Protein AF-A0A7M2A0K9-F1 (afdb_monomer)

Mean predicted aligned error: 6.95 Å

pLDDT: mean 84.3, std 11.56, range [52.03, 97.81]

Nearest PDB structures (foldseek):
  2n8i-assembly1_A  TM=9.239E-01  e=6.694E-02  synthetic construct
  3sf4-assembly3_C  TM=7.908E-01  e=9.484E-01  Homo sapiens
  4wne-assembly1_A  TM=8.781E-01  e=2.526E+00  Homo sapiens
  6hc2-assembly4_S  TM=7.992E-01  e=1.688E+00  Homo sapiens
  6hc2-assembly1_C  TM=6.923E-01  e=1.265E+00  Homo sapiens

Foldseek 3Di:
DDVVVVVVVVVLVVVLVVCVVVVVLLVNLVSLQVVLQVCLQVLNLVSSLVSLVVSLVSCVVVVVVLSNVLSVVVNVVSVVDSHDHVVNSVVSPD

Solvent-accessible surface area (backbone atoms only — not comparable to full-atom values): 4964 Å² total; per-residue (Å²): 131,66,68,66,62,59,51,50,55,50,53,52,53,51,52,52,52,54,33,64,73,67,72,36,62,69,59,44,20,53,48,28,35,52,49,11,49,54,28,15,61,68,74,34,43,69,63,8,39,51,26,13,47,52,14,20,56,49,23,54,75,71,68,38,56,73,62,16,50,45,27,44,54,52,37,54,48,49,74,74,36,87,61,50,52,71,70,67,55,54,74,67,68,126

Secondary structure (DSSP, 8-state):
--HHHHHHHHHHHHHHHHHHHTT-HHHHHHHHHHHHHHHHHTT-HHHHHHHHHHHH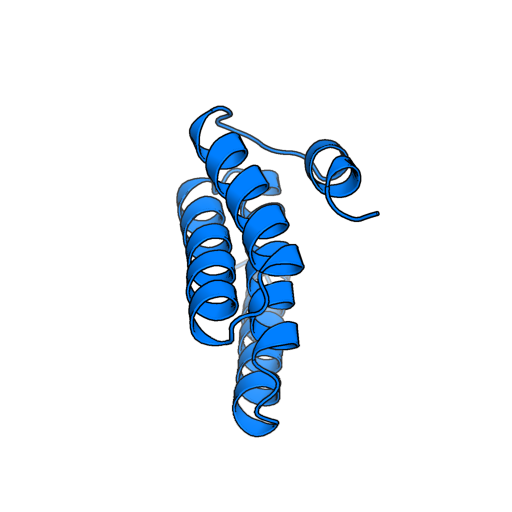HHHHHTT-HHHHHHHHHHHHHHHH-S---HHHHHTT--

Structure (mmCIF, N/CA/C/O backbone):
data_AF-A0A7M2A0K9-F1
#
_entry.id   AF-A0A7M2A0K9-F1
#
loop_
_atom_site.group_PDB
_atom_site.id
_atom_site.type_symbol
_atom_site.label_atom_id
_atom_site.label_alt_id
_atom_site.label_comp_id
_atom_site.label_asym_id
_atom_site.label_entity_id
_atom_site.label_seq_id
_atom_site.pdbx_PDB_ins_code
_atom_site.Cartn_x
_atom_site.Cartn_y
_atom_site.Cartn_z
_atom_site.occupancy
_atom_site.B_iso_or_equiv
_atom_site.auth_seq_id
_atom_site.auth_comp_id
_atom_site.auth_asym_id
_atom_site.auth_atom_id
_atom_site.pdbx_PDB_model_num
ATOM 1 N N . MET A 1 1 ? 24.489 -15.230 -5.924 1.00 52.03 1 MET A N 1
ATOM 2 C CA . MET A 1 1 ? 23.264 -14.749 -5.253 1.00 52.03 1 MET A CA 1
ATOM 3 C C . MET A 1 1 ? 23.589 -13.402 -4.659 1.00 52.03 1 MET A C 1
ATOM 5 O O . MET A 1 1 ? 24.603 -13.293 -3.980 1.00 52.03 1 MET A O 1
ATOM 9 N N . ASP A 1 2 ? 22.810 -12.391 -5.012 1.00 60.88 2 ASP A N 1
ATOM 10 C CA . ASP A 1 2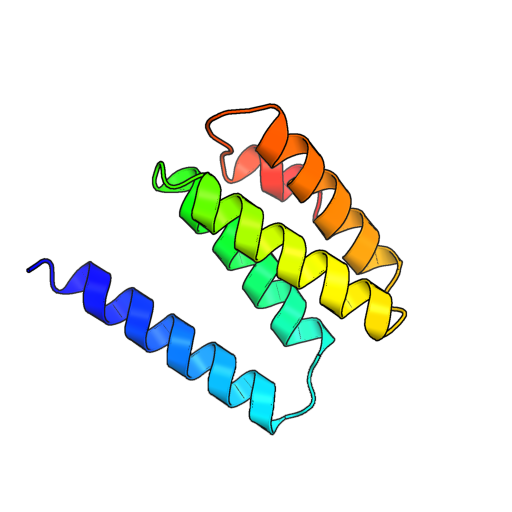 ? 23.100 -10.997 -4.698 1.00 60.88 2 ASP A CA 1
ATOM 11 C C . ASP A 1 2 ? 22.764 -10.715 -3.223 1.00 60.88 2 ASP A C 1
ATOM 13 O O . ASP A 1 2 ? 21.595 -10.722 -2.837 1.00 60.88 2 ASP A O 1
ATOM 17 N N . GLN A 1 3 ? 23.786 -10.548 -2.375 1.00 59.28 3 GLN A N 1
ATOM 18 C CA . GLN A 1 3 ? 23.643 -10.422 -0.912 1.00 59.28 3 GLN A CA 1
ATOM 19 C C . GLN A 1 3 ? 22.732 -9.255 -0.496 1.00 59.28 3 GLN A C 1
ATOM 21 O O . GLN A 1 3 ? 22.114 -9.303 0.566 1.00 59.28 3 GLN A O 1
ATOM 26 N N . GLY A 1 4 ? 22.611 -8.228 -1.343 1.00 64.94 4 GLY A N 1
ATOM 27 C CA . GLY A 1 4 ? 21.695 -7.114 -1.116 1.00 64.94 4 GLY A CA 1
ATOM 28 C C . GLY A 1 4 ? 20.226 -7.540 -1.144 1.00 64.94 4 GLY A C 1
ATOM 29 O O . GLY A 1 4 ? 19.456 -7.123 -0.284 1.00 64.94 4 GLY A O 1
ATOM 30 N N . LEU A 1 5 ? 19.831 -8.407 -2.082 1.00 60.72 5 LEU A N 1
ATOM 31 C CA . LEU A 1 5 ? 18.435 -8.830 -2.241 1.00 60.72 5 LEU A CA 1
ATOM 32 C C . LEU A 1 5 ? 17.954 -9.674 -1.049 1.00 60.72 5 LEU A C 1
ATOM 34 O O . LEU A 1 5 ? 16.835 -9.499 -0.574 1.00 60.72 5 LEU A O 1
ATOM 38 N N . ASP A 1 6 ? 18.828 -10.539 -0.533 1.00 72.38 6 ASP A N 1
ATOM 39 C CA . ASP A 1 6 ? 18.551 -11.374 0.640 1.00 72.38 6 ASP A CA 1
ATOM 40 C C . ASP A 1 6 ? 18.400 -10.531 1.919 1.00 72.38 6 ASP A C 1
ATOM 42 O O . ASP A 1 6 ? 17.496 -10.754 2.727 1.00 72.38 6 ASP A O 1
ATOM 46 N N . PHE A 1 7 ? 19.216 -9.480 2.057 1.00 73.12 7 PHE A N 1
ATOM 47 C CA . PHE A 1 7 ? 19.089 -8.518 3.150 1.00 73.12 7 PHE A CA 1
ATOM 48 C C . PHE A 1 7 ? 17.749 -7.766 3.109 1.00 73.12 7 PHE A C 1
ATOM 50 O O . PHE A 1 7 ? 17.096 -7.627 4.144 1.00 73.12 7 PHE A O 1
ATOM 57 N N . TYR A 1 8 ? 17.303 -7.327 1.925 1.00 72.50 8 TYR A N 1
ATOM 58 C CA . T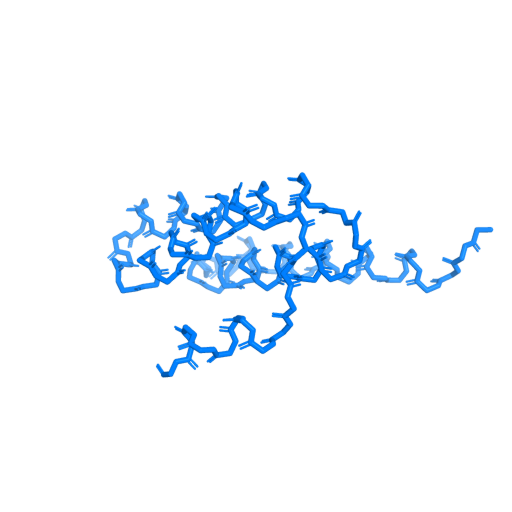YR A 1 8 ? 16.013 -6.644 1.772 1.00 72.50 8 TYR A CA 1
ATOM 59 C C . TYR A 1 8 ? 14.829 -7.546 2.137 1.00 72.50 8 TYR A C 1
ATOM 61 O O . TYR A 1 8 ? 13.975 -7.123 2.914 1.00 72.50 8 TYR A O 1
ATOM 69 N N . HIS A 1 9 ? 14.799 -8.790 1.649 1.00 74.94 9 HIS A N 1
ATOM 70 C CA . HIS A 1 9 ? 13.726 -9.732 1.988 1.00 74.94 9 HIS A CA 1
ATOM 71 C C . HIS A 1 9 ? 13.703 -10.079 3.480 1.00 74.94 9 HIS A C 1
ATOM 73 O O . HIS A 1 9 ? 12.633 -10.226 4.076 1.00 74.94 9 HIS A O 1
ATOM 79 N N . LYS A 1 10 ? 14.877 -10.192 4.112 1.00 79.69 10 LYS A N 1
ATOM 80 C CA . LYS A 1 10 ? 14.969 -10.430 5.553 1.00 79.69 10 LYS A CA 1
ATOM 81 C C . LYS A 1 10 ? 14.419 -9.248 6.354 1.00 79.69 10 LYS A C 1
ATOM 83 O O . LYS A 1 10 ? 13.590 -9.460 7.235 1.00 79.69 10 LYS A O 1
ATOM 88 N N . ALA A 1 11 ? 14.823 -8.023 6.016 1.00 77.88 11 ALA A N 1
ATOM 89 C CA . ALA A 1 11 ? 14.346 -6.813 6.682 1.00 77.88 11 ALA A CA 1
ATOM 90 C C . ALA A 1 11 ? 12.829 -6.613 6.510 1.00 77.88 11 ALA A C 1
ATOM 92 O O . ALA A 1 11 ? 12.140 -6.256 7.464 1.00 77.88 11 ALA A O 1
ATOM 93 N N . GLU A 1 12 ? 12.293 -6.896 5.319 1.00 77.69 12 GLU A N 1
ATOM 94 C CA . GLU A 1 12 ? 10.852 -6.878 5.048 1.00 77.69 12 GLU A CA 1
ATOM 95 C C . GLU A 1 12 ? 10.097 -7.859 5.953 1.00 77.69 12 GLU A C 1
ATOM 97 O O . GLU A 1 12 ? 9.129 -7.487 6.620 1.00 77.69 12 GLU A O 1
ATOM 102 N N . LYS A 1 13 ? 10.566 -9.109 6.016 1.00 78.75 13 LYS A N 1
ATOM 103 C CA . LYS A 1 13 ? 9.939 -10.153 6.828 1.00 78.75 13 LYS A CA 1
ATOM 104 C C . LYS A 1 13 ? 9.970 -9.816 8.319 1.00 78.75 13 LYS A C 1
ATOM 106 O O . LYS A 1 13 ? 8.965 -10.006 9.000 1.00 78.75 13 LYS A O 1
ATOM 111 N N . GLU A 1 14 ? 11.094 -9.312 8.820 1.00 80.50 14 GLU A N 1
ATOM 112 C CA . GLU A 1 14 ? 11.239 -8.900 10.221 1.00 80.50 14 GLU A CA 1
ATOM 113 C C . GLU A 1 14 ? 10.315 -7.722 10.561 1.00 80.50 14 GLU A C 1
ATOM 115 O O . GLU A 1 14 ? 9.619 -7.761 11.577 1.00 80.50 14 GLU A O 1
ATOM 120 N N . ALA A 1 15 ? 10.229 -6.713 9.689 1.00 73.94 15 ALA A N 1
ATOM 121 C CA . ALA A 1 15 ? 9.330 -5.577 9.882 1.00 73.94 15 ALA A CA 1
ATOM 122 C C . ALA A 1 15 ? 7.855 -6.009 9.911 1.00 73.94 15 ALA A C 1
ATOM 124 O O . ALA A 1 15 ? 7.098 -5.570 10.776 1.00 73.94 15 ALA A O 1
ATOM 125 N N . LEU A 1 16 ? 7.448 -6.913 9.014 1.00 73.88 16 LEU A N 1
ATOM 126 C CA . LEU A 1 16 ? 6.090 -7.461 9.006 1.00 73.88 16 LEU A CA 1
ATOM 127 C C . LEU A 1 16 ? 5.775 -8.244 10.283 1.00 73.88 16 LEU A C 1
ATOM 129 O O . LEU A 1 16 ? 4.707 -8.056 10.859 1.00 73.88 16 LEU A O 1
ATOM 133 N N . GLN A 1 17 ? 6.714 -9.059 10.769 1.00 74.38 17 GLN A N 1
ATOM 134 C CA . GLN A 1 17 ? 6.542 -9.815 12.012 1.00 74.38 17 GLN A CA 1
ATOM 135 C C . GLN A 1 17 ? 6.413 -8.910 13.244 1.00 74.38 17 GLN A C 1
ATOM 137 O O . GLN A 1 17 ? 5.588 -9.180 14.115 1.00 74.38 17 GLN A O 1
ATOM 142 N N . LEU A 1 18 ? 7.185 -7.823 13.318 1.00 72.50 18 LEU A N 1
ATOM 143 C CA . LEU A 1 18 ? 7.072 -6.850 14.409 1.00 72.50 18 LEU A CA 1
ATOM 144 C C . LEU A 1 18 ? 5.709 -6.143 14.395 1.00 72.50 18 LEU A C 1
ATOM 146 O O . LEU A 1 18 ? 5.079 -5.985 15.440 1.00 72.50 18 LEU A O 1
ATOM 150 N N . LEU A 1 19 ? 5.215 -5.781 13.209 1.00 72.06 19 LEU A N 1
ATOM 151 C CA . LEU A 1 19 ? 3.900 -5.152 13.042 1.00 72.06 19 LEU A CA 1
ATOM 152 C C . LEU A 1 19 ? 2.731 -6.127 13.257 1.00 72.06 19 LEU A C 1
ATOM 154 O O . LEU A 1 19 ? 1.622 -5.700 13.590 1.00 72.06 19 LEU A O 1
ATOM 158 N N . ASP A 1 20 ? 2.956 -7.430 13.078 1.00 67.75 20 ASP A N 1
ATOM 159 C CA . ASP A 1 20 ? 2.021 -8.487 13.472 1.00 67.75 20 ASP A CA 1
ATOM 160 C C . ASP A 1 20 ? 1.873 -8.575 14.997 1.00 67.75 20 ASP A C 1
ATOM 162 O O . ASP A 1 20 ? 0.761 -8.746 15.493 1.00 67.75 20 ASP A O 1
ATOM 166 N N . GLN A 1 21 ? 2.968 -8.402 15.742 1.00 65.94 21 GLN A N 1
ATOM 167 C CA . GLN A 1 21 ? 2.995 -8.551 17.201 1.00 65.94 21 GLN A CA 1
ATOM 168 C C . GLN A 1 21 ? 2.418 -7.355 17.968 1.00 65.94 21 GLN A C 1
ATOM 170 O O . GLN A 1 21 ? 1.935 -7.535 19.083 1.00 65.94 21 GLN A O 1
ATOM 175 N N . GLN A 1 22 ? 2.472 -6.147 17.399 1.00 66.31 22 GLN A N 1
ATOM 176 C CA . GLN A 1 22 ? 2.056 -4.914 18.086 1.00 66.31 22 GLN A CA 1
ATOM 177 C C . GLN A 1 22 ? 0.593 -4.504 17.825 1.00 66.31 22 GLN A C 1
ATOM 179 O O . GLN A 1 22 ? 0.165 -3.453 18.286 1.00 66.31 22 GLN A O 1
ATOM 184 N N . ASP A 1 23 ? -0.179 -5.320 17.098 1.00 66.31 23 ASP A N 1
ATOM 185 C CA . ASP A 1 23 ? -1.559 -5.019 16.666 1.00 66.31 23 ASP A CA 1
ATOM 186 C C . ASP A 1 23 ? -1.692 -3.679 15.898 1.00 66.31 23 ASP A C 1
ATOM 188 O O . ASP A 1 23 ? -2.741 -3.036 15.842 1.00 66.31 23 ASP A O 1
ATOM 192 N N . GLU A 1 24 ? -0.609 -3.245 15.242 1.00 80.81 24 GLU A N 1
ATOM 193 C CA . GLU A 1 24 ? -0.543 -1.969 14.525 1.00 80.81 24 GLU A CA 1
ATOM 194 C C . GLU A 1 24 ? -0.975 -2.117 13.058 1.00 80.81 24 GLU A C 1
ATOM 196 O O . GLU A 1 24 ? -0.200 -1.927 12.114 1.00 80.81 24 GLU A O 1
ATOM 201 N N . GLY A 1 25 ? -2.252 -2.458 12.846 1.00 86.38 25 GLY A N 1
ATOM 202 C CA . GLY A 1 25 ? -2.819 -2.704 11.512 1.00 86.38 25 GLY A CA 1
ATOM 203 C C . GLY A 1 25 ? -2.617 -1.552 10.514 1.00 86.38 25 GLY A C 1
ATOM 204 O O . GLY A 1 25 ? -2.389 -1.794 9.328 1.00 86.38 25 GLY A O 1
ATOM 205 N N . ILE A 1 26 ? -2.621 -0.296 1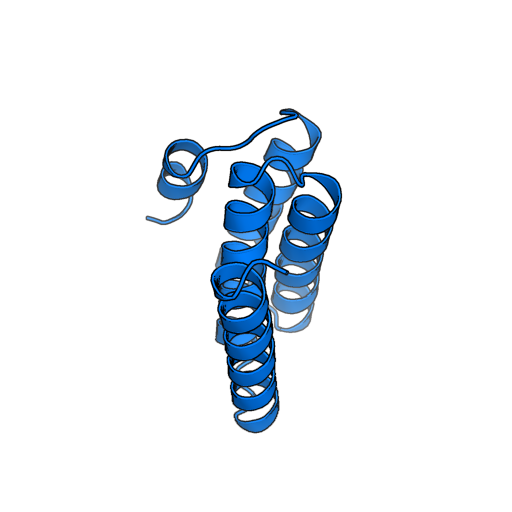0.984 1.00 90.44 26 ILE A N 1
ATOM 206 C CA . ILE A 1 26 ? -2.349 0.880 10.138 1.00 90.44 26 ILE A CA 1
ATOM 207 C C . ILE A 1 26 ? -0.888 0.906 9.676 1.00 90.44 26 ILE A C 1
ATOM 209 O O . ILE A 1 26 ? -0.637 1.135 8.491 1.00 90.44 26 ILE A O 1
ATOM 213 N N . LEU A 1 27 ? 0.083 0.679 10.569 1.00 89.81 27 LEU A N 1
ATOM 214 C CA . LEU A 1 27 ? 1.498 0.660 10.186 1.00 89.81 27 LEU A CA 1
ATOM 215 C C . LEU A 1 27 ? 1.798 -0.497 9.236 1.00 89.81 27 LEU A C 1
ATOM 217 O O . LEU A 1 27 ? 2.497 -0.298 8.244 1.00 89.81 27 LEU A O 1
ATOM 221 N N . ARG A 1 28 ? 1.213 -1.674 9.481 1.00 91.12 28 ARG A N 1
ATOM 222 C CA . ARG A 1 28 ? 1.344 -2.836 8.591 1.00 91.12 28 ARG A CA 1
ATOM 223 C C . ARG A 1 28 ? 0.851 -2.527 7.186 1.00 91.12 28 ARG A C 1
ATOM 225 O O . ARG A 1 28 ? 1.546 -2.796 6.211 1.00 91.12 28 ARG A O 1
ATOM 232 N N . ALA A 1 29 ? -0.309 -1.887 7.075 1.00 94.00 29 ALA A N 1
ATOM 233 C CA . ALA A 1 29 ? -0.811 -1.464 5.781 1.00 94.00 29 ALA A CA 1
ATOM 234 C C . ALA A 1 29 ? 0.087 -0.411 5.115 1.00 94.00 29 ALA A C 1
ATOM 236 O O . ALA A 1 29 ? 0.382 -0.519 3.929 1.00 94.00 29 ALA A O 1
ATOM 237 N N . LYS A 1 30 ? 0.594 0.574 5.867 1.00 92.62 30 LYS A N 1
ATOM 238 C CA . LYS A 1 30 ? 1.548 1.561 5.331 1.00 92.62 30 LYS A CA 1
ATOM 239 C C . LYS A 1 30 ? 2.837 0.909 4.829 1.00 92.62 30 LYS A C 1
ATOM 241 O O . LYS A 1 30 ? 3.357 1.345 3.803 1.00 92.62 30 LYS A O 1
ATOM 246 N N . LEU A 1 31 ? 3.316 -0.139 5.501 1.00 92.44 31 LEU A N 1
ATOM 247 C CA . LEU A 1 31 ? 4.449 -0.936 5.041 1.00 92.44 31 LEU A CA 1
ATOM 248 C C . LEU A 1 31 ? 4.115 -1.664 3.734 1.00 92.44 31 LEU A C 1
ATOM 250 O O . LEU A 1 31 ? 4.871 -1.537 2.777 1.00 92.44 31 LEU A O 1
ATOM 254 N N . TYR A 1 32 ? 2.960 -2.333 3.641 1.00 94.81 32 TYR A N 1
ATOM 255 C CA . TYR A 1 32 ? 2.508 -2.923 2.375 1.00 94.81 32 TYR A CA 1
ATOM 256 C C . TYR A 1 32 ? 2.420 -1.884 1.255 1.00 94.81 32 TYR A C 1
ATOM 258 O O . TYR A 1 32 ? 2.883 -2.135 0.148 1.00 94.81 32 TYR A O 1
ATOM 266 N N . ARG A 1 33 ? 1.903 -0.681 1.526 1.00 94.56 33 ARG A N 1
ATOM 267 C CA . ARG A 1 33 ? 1.871 0.397 0.530 1.00 94.56 33 ARG A CA 1
ATOM 268 C C . ARG A 1 33 ? 3.272 0.756 0.035 1.00 94.56 33 ARG A C 1
ATOM 270 O O . ARG A 1 33 ? 3.463 0.899 -1.168 1.00 94.56 33 ARG A O 1
ATOM 277 N N . LEU A 1 34 ? 4.234 0.890 0.947 1.00 92.06 34 LEU A N 1
ATOM 278 C CA . LEU A 1 34 ? 5.618 1.212 0.605 1.00 92.06 34 LEU A CA 1
ATOM 279 C C . LEU A 1 34 ? 6.274 0.100 -0.222 1.00 92.06 34 LEU A C 1
ATOM 281 O O . LEU A 1 34 ? 6.893 0.393 -1.241 1.00 92.06 34 LEU A O 1
ATOM 285 N N . LEU A 1 35 ? 6.102 -1.160 0.183 1.00 92.56 35 LEU A N 1
ATOM 286 C CA . LEU A 1 35 ? 6.594 -2.318 -0.567 1.00 92.56 35 LEU A CA 1
ATOM 287 C C . LEU A 1 35 ? 6.019 -2.325 -1.982 1.00 92.56 35 LEU A C 1
ATOM 289 O O . LEU A 1 35 ? 6.764 -2.467 -2.945 1.00 92.56 35 LEU A O 1
ATOM 293 N N . GLY A 1 36 ? 4.719 -2.055 -2.115 1.00 92.69 36 GLY A N 1
ATOM 294 C CA . GLY A 1 36 ? 4.055 -1.938 -3.406 1.00 92.69 36 GLY A CA 1
ATOM 295 C C . GLY A 1 36 ? 4.745 -0.967 -4.364 1.00 92.69 36 GLY A C 1
ATOM 296 O O . GLY A 1 36 ? 4.971 -1.297 -5.525 1.00 92.69 36 GLY A O 1
ATOM 297 N N . VAL A 1 37 ? 5.144 0.203 -3.864 1.00 90.69 37 VAL A N 1
ATOM 298 C CA . VAL A 1 37 ? 5.887 1.206 -4.644 1.00 90.69 37 VAL A CA 1
ATOM 299 C C . VAL A 1 37 ? 7.289 0.709 -4.997 1.00 90.69 37 VAL A C 1
ATOM 301 O O . VAL A 1 37 ? 7.684 0.784 -6.153 1.00 90.69 37 VAL A O 1
ATOM 304 N N . VAL A 1 38 ? 8.022 0.148 -4.031 1.00 89.56 38 VAL A N 1
ATOM 305 C CA . VAL A 1 38 ? 9.392 -0.352 -4.246 1.00 89.56 38 VAL A CA 1
ATOM 306 C C . VAL A 1 38 ? 9.438 -1.472 -5.289 1.00 89.56 38 VAL A C 1
ATOM 308 O O . VAL A 1 38 ? 10.349 -1.504 -6.113 1.00 89.56 38 VAL A O 1
ATOM 311 N N . PHE A 1 39 ? 8.472 -2.392 -5.279 1.00 89.88 39 PHE A N 1
ATOM 312 C CA . PHE A 1 39 ? 8.404 -3.465 -6.275 1.00 89.88 39 PHE A CA 1
ATOM 313 C C . PHE A 1 39 ? 8.073 -2.927 -7.675 1.00 89.88 39 PHE A C 1
ATOM 315 O O . PHE A 1 39 ? 8.673 -3.385 -8.646 1.00 89.88 39 PHE A O 1
ATOM 322 N N . HIS A 1 40 ? 7.228 -1.894 -7.783 1.00 87.81 40 HIS A N 1
ATOM 323 C CA . HIS A 1 40 ? 7.010 -1.176 -9.048 1.00 87.81 40 HIS A CA 1
ATOM 324 C C . HIS A 1 40 ? 8.291 -0.525 -9.584 1.00 87.81 40 HIS A C 1
ATOM 326 O O . HIS A 1 40 ? 8.595 -0.664 -10.767 1.00 87.81 40 HIS A O 1
ATOM 332 N N . GLU A 1 41 ? 9.085 0.122 -8.727 1.00 85.62 41 GLU A N 1
ATOM 333 C CA . GLU A 1 41 ? 10.361 0.728 -9.140 1.00 85.62 41 GLU A CA 1
ATOM 334 C C . GLU A 1 41 ? 11.388 -0.305 -9.620 1.00 85.62 41 GLU A C 1
ATOM 336 O O . GLU A 1 41 ? 12.192 -0.018 -10.509 1.00 85.62 41 GLU A O 1
ATOM 341 N N . LYS A 1 42 ? 11.350 -1.513 -9.047 1.00 88.00 42 LYS A N 1
ATOM 342 C CA . LYS A 1 42 ? 12.239 -2.637 -9.377 1.00 88.00 42 LYS A CA 1
ATOM 343 C C . LYS A 1 42 ? 11.765 -3.471 -10.573 1.00 88.00 42 LYS A C 1
ATOM 345 O O . LYS A 1 42 ? 12.207 -4.608 -10.718 1.00 88.00 42 LYS A O 1
ATOM 350 N N . ASP A 1 43 ? 10.878 -2.923 -11.404 1.00 87.94 43 ASP A N 1
ATOM 351 C CA . ASP A 1 43 ? 10.308 -3.600 -12.575 1.00 87.9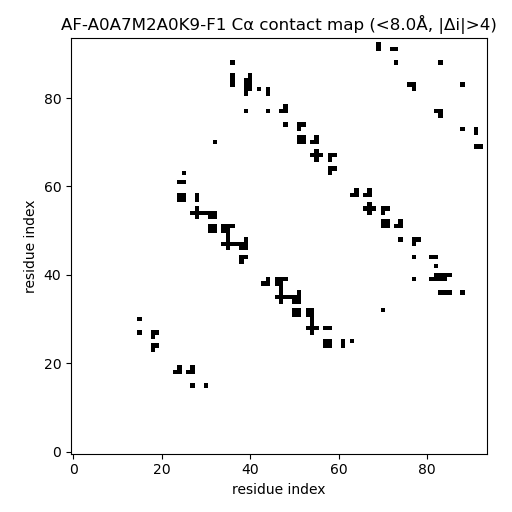4 43 ASP A CA 1
ATOM 352 C C . ASP A 1 43 ? 9.604 -4.926 -12.217 1.00 87.94 43 ASP A C 1
ATOM 354 O O . ASP A 1 43 ? 9.572 -5.866 -13.011 1.00 87.94 43 ASP A O 1
ATOM 358 N N . ASN A 1 44 ? 9.012 -4.993 -11.016 1.00 89.31 44 ASN A N 1
ATOM 359 C CA . ASN A 1 44 ? 8.198 -6.114 -10.556 1.00 89.31 44 ASN A CA 1
ATOM 360 C C . ASN A 1 44 ? 6.748 -5.669 -10.237 1.00 89.31 44 ASN A C 1
ATOM 362 O O . ASN A 1 44 ? 6.343 -5.572 -9.070 1.00 89.31 44 ASN A O 1
ATOM 366 N N . PRO A 1 45 ? 5.962 -5.315 -11.272 1.00 89.56 45 PRO A N 1
ATOM 367 C CA . PRO A 1 45 ? 4.673 -4.645 -11.108 1.00 89.56 45 PRO A CA 1
ATOM 368 C C . PRO A 1 45 ? 3.568 -5.539 -10.531 1.00 89.56 45 PRO A C 1
ATOM 370 O O . PRO A 1 45 ? 2.656 -5.010 -9.890 1.00 89.56 45 PRO A O 1
ATOM 373 N N . ASP A 1 46 ? 3.641 -6.862 -10.712 1.00 91.38 46 ASP A N 1
ATOM 374 C CA . ASP A 1 46 ? 2.639 -7.813 -10.211 1.00 91.38 46 ASP A CA 1
ATOM 375 C C .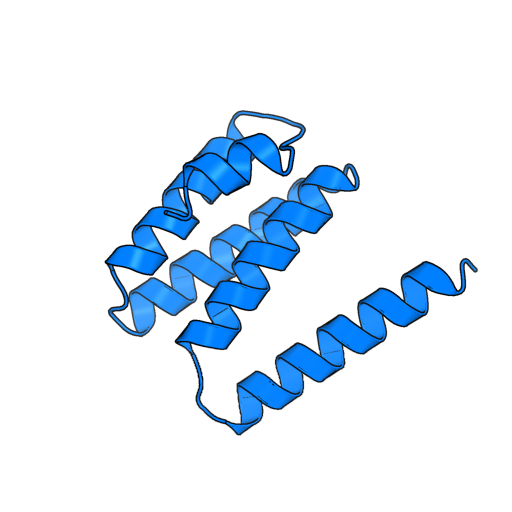 ASP A 1 46 ? 2.697 -7.919 -8.679 1.00 91.38 46 ASP A C 1
ATOM 377 O O . ASP A 1 46 ? 1.687 -7.726 -7.991 1.00 91.38 46 ASP A O 1
ATOM 381 N N . GLU A 1 47 ? 3.891 -8.115 -8.119 1.00 92.94 47 GLU A N 1
ATOM 382 C CA . GLU A 1 47 ? 4.142 -8.068 -6.678 1.00 92.94 47 GLU A CA 1
ATOM 383 C C . GLU A 1 47 ? 3.805 -6.687 -6.120 1.00 92.94 47 GLU A C 1
ATOM 385 O O . GLU A 1 47 ? 3.133 -6.565 -5.091 1.00 92.94 47 GLU A O 1
ATOM 390 N N . GLY A 1 48 ? 4.200 -5.633 -6.836 1.00 93.06 48 GLY A N 1
ATOM 391 C CA . GLY A 1 48 ? 3.873 -4.265 -6.465 1.00 93.06 48 GLY A CA 1
ATOM 392 C C . GLY A 1 48 ? 2.361 -4.029 -6.355 1.00 93.06 48 GLY A C 1
ATOM 393 O O . GLY A 1 48 ? 1.870 -3.493 -5.357 1.00 93.06 48 GLY A O 1
ATOM 394 N N . TYR A 1 49 ? 1.595 -4.494 -7.344 1.00 94.12 49 TYR A N 1
ATOM 395 C CA . TYR A 1 49 ? 0.132 -4.475 -7.337 1.00 94.12 49 TYR A CA 1
ATOM 396 C C . TYR A 1 49 ? -0.446 -5.265 -6.157 1.00 94.12 49 TYR A C 1
ATOM 398 O O . TYR A 1 49 ? -1.352 -4.785 -5.464 1.00 94.12 49 TYR A O 1
ATOM 406 N N . TYR A 1 50 ? 0.085 -6.461 -5.896 1.00 95.62 50 TYR A N 1
ATOM 407 C CA . TYR A 1 50 ? -0.368 -7.313 -4.801 1.00 95.62 50 TYR A CA 1
ATOM 408 C C . TYR A 1 50 ? -0.222 -6.621 -3.439 1.00 95.62 50 TYR A C 1
ATOM 410 O O . TYR A 1 50 ? -1.181 -6.570 -2.663 1.00 95.62 50 TYR A O 1
ATOM 418 N N . PHE A 1 51 ? 0.928 -6.005 -3.168 1.00 95.69 51 PHE A N 1
ATOM 419 C CA . PHE A 1 51 ? 1.166 -5.275 -1.924 1.00 95.69 51 PHE A CA 1
ATOM 420 C C . PHE A 1 51 ? 0.263 -4.042 -1.763 1.00 95.69 51 PHE A C 1
ATOM 422 O O . PHE A 1 51 ? -0.304 -3.828 -0.686 1.00 95.69 51 PHE A O 1
ATOM 429 N N . LEU A 1 52 ? 0.040 -3.269 -2.832 1.00 95.56 52 LEU A N 1
ATOM 430 C CA . LEU A 1 52 ? -0.903 -2.141 -2.803 1.00 95.56 52 LEU A CA 1
ATOM 431 C C . LEU A 1 52 ? -2.331 -2.603 -2.486 1.00 95.56 52 LEU A C 1
ATOM 433 O O . LEU A 1 52 ? -3.042 -1.951 -1.713 1.00 95.56 52 LEU A O 1
ATOM 437 N N . ARG A 1 53 ? -2.738 -3.758 -3.025 1.00 97.38 53 ARG A N 1
ATOM 438 C CA . ARG A 1 53 ? -4.038 -4.364 -2.731 1.00 97.38 53 ARG A CA 1
ATOM 439 C C . ARG A 1 53 ? -4.135 -4.797 -1.272 1.00 97.38 53 ARG A C 1
ATOM 441 O O . ARG A 1 53 ? -5.137 -4.491 -0.630 1.00 97.38 53 ARG A O 1
ATOM 448 N N . MET A 1 54 ? -3.107 -5.455 -0.731 1.00 96.81 54 MET A N 1
ATOM 449 C CA . MET A 1 54 ? -3.095 -5.854 0.681 1.00 96.81 54 MET A CA 1
ATOM 450 C C . MET A 1 54 ? -3.199 -4.649 1.620 1.00 96.81 54 MET A C 1
ATOM 452 O O . MET A 1 54 ? -3.964 -4.695 2.582 1.00 96.81 54 MET A O 1
ATOM 456 N N . SER A 1 55 ? -2.483 -3.558 1.318 1.00 97.06 55 SER A N 1
ATOM 457 C CA . SER A 1 55 ? -2.608 -2.295 2.055 1.00 97.06 55 SER A CA 1
ATOM 458 C C . SER A 1 55 ? -4.053 -1.797 2.061 1.00 97.06 55 SER A C 1
ATOM 460 O O . SER A 1 55 ? -4.633 -1.570 3.122 1.00 97.06 55 SER A O 1
ATOM 462 N N . HIS A 1 56 ? -4.656 -1.666 0.875 1.00 97.81 56 HIS A N 1
ATOM 463 C CA . HIS A 1 56 ? -6.032 -1.200 0.724 1.00 97.81 56 HIS A CA 1
ATOM 464 C C . HIS A 1 56 ? -7.028 -2.063 1.510 1.00 97.81 56 HIS A C 1
ATOM 466 O O . HIS A 1 56 ? -7.817 -1.535 2.297 1.00 97.81 56 HIS A O 1
ATOM 472 N N . ASP A 1 57 ? -6.976 -3.383 1.326 1.00 97.56 57 ASP A N 1
ATOM 473 C CA . ASP A 1 57 ? -7.940 -4.309 1.917 1.00 97.56 57 ASP A CA 1
ATOM 474 C C . ASP A 1 57 ? -7.829 -4.331 3.450 1.00 97.56 57 ASP A C 1
ATOM 476 O O . ASP A 1 57 ? -8.851 -4.349 4.141 1.00 97.56 57 ASP A O 1
ATOM 480 N N . LEU A 1 58 ? -6.609 -4.262 3.998 1.00 95.38 58 LEU A N 1
ATOM 481 C CA . LEU A 1 58 ? -6.392 -4.153 5.442 1.00 95.38 58 LEU A CA 1
ATOM 482 C C . LEU A 1 58 ? -6.941 -2.831 5.994 1.00 95.38 58 LEU A C 1
ATOM 484 O O . LEU A 1 58 ? -7.683 -2.846 6.974 1.00 95.38 58 LEU A O 1
ATOM 488 N N . LEU A 1 59 ? -6.650 -1.702 5.339 1.00 96.19 59 LEU A N 1
ATOM 489 C CA . LEU A 1 59 ? -7.119 -0.379 5.771 1.00 96.19 59 LEU A CA 1
ATOM 490 C C . LEU A 1 59 ? -8.646 -0.268 5.740 1.00 96.19 59 LEU A C 1
ATOM 492 O O . LEU A 1 59 ? -9.230 0.326 6.644 1.00 96.19 59 LEU A O 1
ATOM 496 N N . LYS A 1 60 ? -9.307 -0.887 4.752 1.00 97.25 60 LYS A N 1
ATOM 497 C CA . LYS A 1 60 ? -10.774 -0.980 4.714 1.00 97.25 60 LYS A CA 1
ATOM 498 C C . LYS A 1 60 ? -11.336 -1.805 5.870 1.00 97.25 60 LYS A C 1
ATOM 500 O O . LYS A 1 60 ? -12.349 -1.406 6.435 1.00 97.25 60 LYS A O 1
ATOM 505 N N . ARG A 1 61 ? -10.698 -2.923 6.235 1.00 96.00 61 ARG A N 1
ATOM 506 C CA . ARG A 1 61 ? -11.147 -3.785 7.348 1.00 96.00 61 ARG A CA 1
ATOM 507 C C . ARG A 1 61 ? -11.057 -3.097 8.707 1.00 96.00 61 ARG A C 1
ATOM 509 O O . ARG A 1 61 ? -11.889 -3.366 9.564 1.00 96.00 61 ARG A O 1
ATOM 516 N N . ILE A 1 62 ? -10.074 -2.218 8.890 1.00 94.00 62 ILE A N 1
ATOM 517 C CA . ILE A 1 62 ? -9.866 -1.470 10.140 1.00 94.00 62 ILE A CA 1
ATOM 518 C C . ILE A 1 62 ? -10.470 -0.057 10.108 1.00 94.00 62 ILE A C 1
ATOM 520 O O . ILE A 1 62 ? -10.152 0.762 10.964 1.00 94.00 62 ILE A O 1
ATOM 524 N N . TYR A 1 63 ? -11.329 0.240 9.126 1.00 94.94 63 TYR A N 1
ATOM 525 C CA . TYR A 1 63 ? -12.039 1.521 8.988 1.00 94.94 63 TYR A CA 1
ATOM 526 C C . TYR A 1 63 ? -11.123 2.759 8.879 1.00 94.94 63 TYR A C 1
ATOM 528 O O . TYR A 1 63 ? -11.504 3.875 9.228 1.00 94.94 63 TYR A O 1
ATOM 536 N N . ALA A 1 64 ? -9.912 2.586 8.346 1.00 94.25 64 ALA A N 1
ATOM 537 C CA . ALA A 1 64 ? -8.954 3.664 8.107 1.00 94.25 64 ALA A CA 1
ATOM 538 C C . ALA A 1 64 ? -9.160 4.298 6.715 1.00 94.25 64 ALA A C 1
ATOM 540 O O . ALA A 1 64 ? -8.274 4.257 5.859 1.00 94.25 64 ALA A O 1
ATOM 541 N N . ASP A 1 65 ? -10.338 4.882 6.467 1.00 93.62 65 ASP A N 1
ATOM 542 C C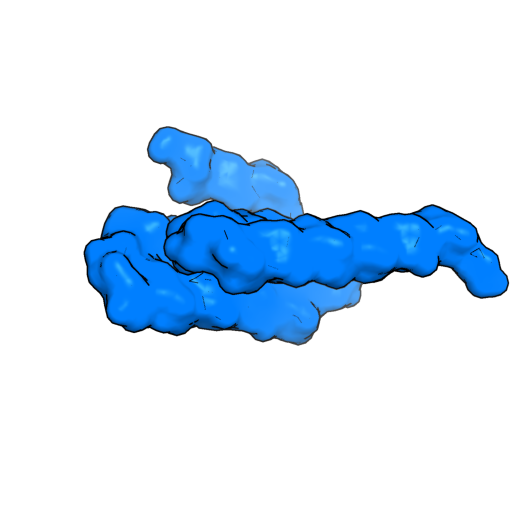A . ASP A 1 65 ? -10.796 5.259 5.117 1.00 93.62 65 ASP A CA 1
ATOM 543 C C . ASP A 1 65 ? -9.871 6.229 4.365 1.00 93.62 65 ASP A C 1
ATOM 545 O O . ASP A 1 65 ? -9.643 6.049 3.167 1.00 93.62 65 ASP A O 1
ATOM 549 N N . ARG A 1 66 ? -9.280 7.223 5.047 1.00 93.12 66 ARG A N 1
ATOM 550 C CA . ARG A 1 66 ? -8.320 8.155 4.418 1.00 93.12 66 ARG A CA 1
ATOM 551 C C . ARG A 1 66 ? -7.122 7.403 3.837 1.00 93.12 66 ARG A C 1
ATOM 553 O O . ARG A 1 66 ? -6.736 7.627 2.694 1.00 93.12 66 ARG A O 1
ATOM 560 N N . GLU A 1 67 ? -6.537 6.511 4.627 1.00 94.50 67 GLU A N 1
ATOM 561 C CA . GLU A 1 67 ? -5.364 5.732 4.227 1.00 94.50 67 GLU A CA 1
ATOM 562 C C . GLU A 1 67 ? -5.737 4.669 3.183 1.00 94.50 67 GLU A C 1
ATOM 564 O O . GLU A 1 67 ? -4.964 4.415 2.250 1.00 94.50 67 GLU A O 1
ATOM 569 N N . ALA A 1 68 ? -6.929 4.073 3.305 1.00 96.38 68 ALA A N 1
ATOM 570 C CA . ALA A 1 68 ? -7.461 3.142 2.318 1.00 96.38 68 ALA A CA 1
ATOM 571 C C . ALA A 1 68 ? -7.592 3.823 0.951 1.00 96.38 68 ALA A C 1
ATOM 573 O O . ALA A 1 68 ? -7.132 3.270 -0.044 1.00 96.38 68 ALA A O 1
ATOM 574 N N . ASN A 1 69 ? -8.125 5.049 0.900 1.00 95.88 69 ASN A N 1
ATOM 575 C CA . ASN A 1 69 ? -8.260 5.803 -0.344 1.00 95.88 69 ASN A CA 1
ATOM 576 C C . ASN A 1 69 ? -6.904 6.079 -1.013 1.00 95.88 69 ASN A C 1
ATOM 578 O O . ASN A 1 69 ? -6.773 5.883 -2.218 1.00 95.88 69 ASN A O 1
ATOM 582 N N . ILE A 1 70 ? -5.879 6.454 -0.241 1.00 94.56 70 ILE A N 1
ATOM 583 C CA . ILE A 1 70 ? -4.515 6.636 -0.771 1.00 94.56 70 ILE A CA 1
ATOM 584 C C . ILE A 1 70 ? -4.006 5.329 -1.396 1.00 94.56 70 ILE A C 1
ATOM 586 O O . ILE A 1 70 ? -3.503 5.320 -2.518 1.00 94.56 70 ILE A O 1
ATOM 590 N N . SER A 1 71 ? -4.167 4.204 -0.692 1.00 95.31 71 SER A N 1
ATOM 591 C CA . SER A 1 71 ? -3.743 2.892 -1.201 1.00 95.31 71 SER A CA 1
ATOM 592 C C . SER A 1 71 ? -4.530 2.471 -2.445 1.00 95.31 71 SER A C 1
ATOM 594 O O . SER A 1 71 ? -3.960 1.887 -3.360 1.00 95.31 71 SER A O 1
ATOM 596 N N . HIS A 1 72 ? -5.821 2.806 -2.511 1.00 95.94 72 HIS A N 1
ATOM 597 C CA . HIS A 1 72 ? -6.664 2.539 -3.672 1.00 95.94 72 HIS A CA 1
ATOM 598 C C . HIS A 1 72 ? -6.221 3.335 -4.902 1.00 95.94 72 HIS A C 1
ATOM 600 O O . HIS A 1 72 ? -6.120 2.777 -5.990 1.00 95.94 72 HIS A O 1
ATOM 606 N N . GLN A 1 73 ? -5.922 4.624 -4.736 1.00 94.12 73 GLN A N 1
ATOM 607 C CA . GLN A 1 73 ? -5.458 5.477 -5.831 1.00 94.12 73 GLN A CA 1
ATOM 608 C C . GLN A 1 73 ? -4.148 4.954 -6.433 1.00 94.12 73 GLN A C 1
ATOM 610 O O . GLN A 1 73 ? -4.032 4.851 -7.652 1.00 94.12 73 GLN A O 1
ATOM 615 N N . LEU A 1 74 ? -3.207 4.525 -5.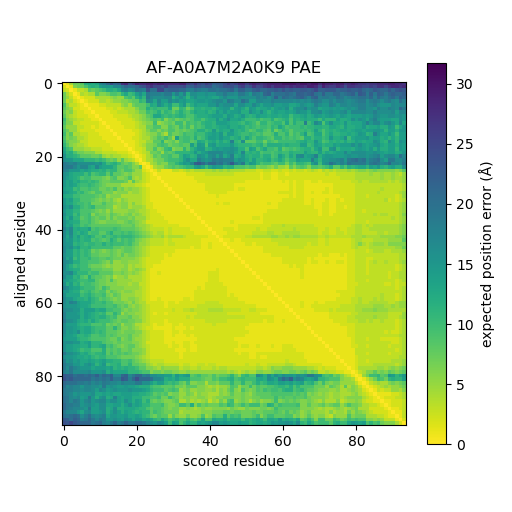588 1.00 93.25 74 LEU A N 1
ATOM 616 C CA . LEU A 1 74 ? -1.968 3.892 -6.043 1.00 93.25 74 LEU A CA 1
ATOM 617 C C . LEU A 1 74 ? -2.217 2.536 -6.708 1.00 93.25 74 LEU A C 1
ATOM 619 O O . LEU A 1 74 ? -1.592 2.231 -7.717 1.00 93.25 74 LEU A O 1
ATOM 623 N N . LEU A 1 75 ? -3.149 1.734 -6.184 1.00 93.69 75 LEU A N 1
ATOM 624 C CA . LEU A 1 75 ? -3.544 0.461 -6.792 1.00 93.69 75 LEU A CA 1
ATOM 625 C C . LEU A 1 75 ? -4.111 0.652 -8.208 1.00 93.69 75 LEU A C 1
ATOM 627 O O . LEU A 1 75 ? -3.831 -0.149 -9.096 1.00 93.69 75 LEU A O 1
ATOM 631 N N . LEU A 1 76 ? -4.916 1.698 -8.423 1.00 92.69 76 LEU A N 1
ATOM 632 C CA . LEU A 1 76 ? -5.450 2.043 -9.742 1.00 92.69 76 LEU A CA 1
ATOM 633 C C . LEU A 1 76 ? -4.343 2.498 -10.695 1.00 92.69 76 LEU A C 1
ATOM 635 O O . LEU A 1 76 ? -4.313 2.040 -11.836 1.00 92.69 76 LEU A O 1
ATOM 639 N N . LEU A 1 77 ? -3.424 3.342 -10.222 1.00 89.94 77 LEU A N 1
ATOM 640 C CA . LEU A 1 77 ? -2.279 3.801 -11.009 1.00 89.94 77 LEU A CA 1
ATOM 641 C C . LEU A 1 77 ? -1.378 2.634 -11.437 1.00 89.94 77 LEU A C 1
ATOM 643 O O . LEU A 1 77 ? -0.994 2.540 -12.599 1.00 89.94 77 LEU A O 1
ATOM 647 N N . SER A 1 78 ? -1.135 1.700 -10.519 1.00 88.88 78 SER A N 1
ATOM 648 C CA . SER A 1 78 ? -0.358 0.474 -10.733 1.00 88.88 78 SER A CA 1
ATOM 649 C C . SER A 1 78 ? -0.926 -0.415 -11.845 1.00 88.88 78 SER A C 1
ATOM 651 O O . SER A 1 78 ? -0.171 -1.059 -12.565 1.00 88.88 78 SER A O 1
ATOM 653 N N . LYS A 1 79 ? -2.251 -0.417 -12.052 1.00 85.62 79 LYS A N 1
ATOM 654 C CA . LYS A 1 79 ? -2.871 -1.113 -13.194 1.00 85.62 79 LYS A CA 1
ATOM 655 C C . LYS A 1 79 ? -2.713 -0.376 -14.521 1.00 85.62 79 LYS A C 1
ATOM 657 O O . LYS A 1 79 ? -2.803 -1.005 -15.571 1.00 85.62 79 LYS A O 1
ATOM 662 N N . GLN A 1 80 ? -2.613 0.950 -14.478 1.00 84.38 80 GLN A N 1
ATOM 663 C CA . GLN A 1 80 ? -2.587 1.798 -15.671 1.00 84.38 80 GLN A CA 1
ATOM 664 C C . GLN A 1 80 ? -1.179 1.903 -16.258 1.00 84.38 80 GLN A C 1
ATOM 666 O O . GLN A 1 80 ? -1.033 1.903 -17.479 1.00 84.38 80 GLN A O 1
ATOM 671 N N . ASN A 1 81 ? -0.160 1.950 -15.401 1.00 70.56 81 ASN A N 1
ATOM 672 C CA . ASN A 1 81 ? 1.232 2.100 -15.799 1.00 70.56 81 ASN A CA 1
ATOM 673 C C . ASN A 1 81 ? 2.022 0.824 -15.499 1.00 70.56 81 ASN A C 1
ATOM 675 O O . ASN A 1 81 ? 2.023 0.343 -14.372 1.00 70.56 81 ASN A O 1
ATOM 679 N N . GLY A 1 82 ? 2.765 0.317 -16.489 1.00 63.12 82 GLY A N 1
ATOM 680 C CA . GLY A 1 82 ? 3.666 -0.830 -16.300 1.00 63.12 82 GLY A CA 1
ATOM 681 C C . GLY A 1 82 ? 4.866 -0.545 -15.384 1.00 63.12 82 GLY A C 1
ATOM 682 O O . GLY A 1 82 ? 5.539 -1.481 -14.966 1.00 63.12 82 GLY A O 1
ATOM 683 N N . LYS A 1 83 ? 5.122 0.731 -15.069 1.00 69.12 83 LYS A N 1
ATOM 684 C CA . LYS A 1 83 ? 6.140 1.189 -14.121 1.00 69.12 83 LYS A CA 1
ATOM 685 C C . LYS A 1 83 ? 5.628 2.432 -13.395 1.00 69.12 83 LYS A C 1
ATOM 687 O O . LYS A 1 83 ? 5.172 3.370 -14.049 1.00 69.12 83 LYS A O 1
ATOM 692 N N . MET A 1 84 ? 5.690 2.429 -12.068 1.00 80.44 84 MET A N 1
ATOM 693 C CA . MET A 1 84 ? 5.447 3.611 -11.235 1.00 80.44 84 MET A CA 1
ATOM 694 C C . MET A 1 84 ? 6.747 4.027 -10.553 1.00 80.44 84 MET A C 1
ATOM 696 O O . MET A 1 84 ? 7.496 3.165 -10.093 1.00 80.44 84 MET A O 1
ATOM 700 N N . GLU A 1 85 ? 6.991 5.331 -10.442 1.00 74.19 85 GLU A N 1
ATOM 701 C CA . GLU A 1 85 ? 8.175 5.876 -9.771 1.00 74.19 85 GLU A CA 1
ATOM 702 C C . GLU A 1 85 ? 7.816 6.551 -8.439 1.00 74.19 85 GLU A C 1
ATOM 704 O O . GLU A 1 85 ? 6.677 6.962 -8.198 1.00 74.19 85 GLU A O 1
ATOM 709 N N . TYR A 1 86 ? 8.805 6.745 -7.562 1.00 71.44 86 TYR A N 1
ATOM 710 C CA . TYR A 1 86 ? 8.643 7.438 -6.282 1.00 71.44 86 TYR A CA 1
ATOM 711 C C . TYR A 1 86 ? 7.918 8.790 -6.389 1.00 71.44 86 TYR A C 1
ATOM 713 O O . TYR A 1 86 ? 7.174 9.174 -5.483 1.00 71.44 86 TYR A O 1
ATOM 721 N N . ASN A 1 87 ? 8.109 9.529 -7.485 1.00 79.00 87 ASN A N 1
ATOM 722 C CA . ASN A 1 87 ? 7.449 10.819 -7.687 1.00 79.00 87 ASN A CA 1
ATOM 723 C C . ASN A 1 87 ? 5.934 10.685 -7.870 1.00 79.00 87 ASN A C 1
ATOM 725 O O . ASN A 1 87 ? 5.192 11.511 -7.330 1.00 79.00 87 ASN A O 1
ATOM 729 N N . ASP A 1 88 ? 5.483 9.634 -8.557 1.00 78.50 88 ASP A N 1
ATOM 730 C CA . ASP A 1 88 ? 4.063 9.318 -8.679 1.00 78.50 88 ASP A CA 1
ATOM 731 C C . ASP A 1 88 ? 3.476 9.057 -7.293 1.00 78.50 88 ASP A C 1
ATOM 733 O O . ASP A 1 88 ? 2.440 9.608 -6.932 1.00 78.50 88 ASP A O 1
ATOM 737 N N . TYR A 1 89 ? 4.199 8.296 -6.466 1.00 76.25 89 TYR A N 1
ATOM 738 C CA . TYR A 1 89 ? 3.807 7.979 -5.095 1.00 76.25 89 TYR A CA 1
ATOM 739 C C . TYR A 1 89 ? 3.736 9.217 -4.191 1.00 76.25 89 TYR A C 1
ATOM 741 O O . TYR A 1 89 ? 2.750 9.418 -3.476 1.00 76.25 89 TYR A O 1
ATOM 749 N N . LYS A 1 90 ? 4.753 10.083 -4.240 1.00 79.31 90 LYS A N 1
ATOM 750 C CA . LYS A 1 90 ? 4.858 11.280 -3.393 1.00 79.31 90 LYS A CA 1
ATOM 751 C C . LYS A 1 90 ? 3.679 12.241 -3.573 1.00 79.31 90 LYS A C 1
ATOM 753 O O . LYS A 1 90 ? 3.330 12.954 -2.633 1.00 79.31 90 LYS A O 1
ATOM 758 N N . ALA A 1 91 ? 3.031 12.248 -4.738 1.00 82.38 91 ALA A N 1
ATOM 759 C CA . ALA A 1 91 ? 1.845 13.066 -4.980 1.00 82.38 91 ALA A CA 1
ATOM 760 C C . ALA A 1 91 ? 0.646 12.690 -4.082 1.00 82.38 91 ALA A C 1
ATOM 762 O O . ALA A 1 91 ? -0.190 13.551 -3.799 1.00 82.38 91 ALA A O 1
ATOM 763 N N . PHE A 1 92 ? 0.583 11.443 -3.598 1.00 75.81 92 PHE A N 1
ATOM 764 C CA . PHE A 1 92 ? -0.554 10.900 -2.844 1.00 75.81 92 PHE A CA 1
ATOM 765 C C . PHE A 1 92 ? -0.391 10.940 -1.317 1.00 75.81 92 PHE A C 1
ATOM 767 O O . PHE A 1 92 ? -1.362 10.729 -0.591 1.00 75.81 92 PHE A O 1
ATOM 774 N N . ILE A 1 93 ? 0.812 11.220 -0.812 1.00 69.38 93 ILE A N 1
ATOM 775 C CA . ILE A 1 93 ? 1.127 11.219 0.623 1.00 69.38 93 ILE A CA 1
ATOM 776 C C . ILE A 1 93 ? 1.477 12.661 1.006 1.00 69.38 93 ILE A C 1
ATOM 778 O O . ILE A 1 93 ? 2.640 13.061 1.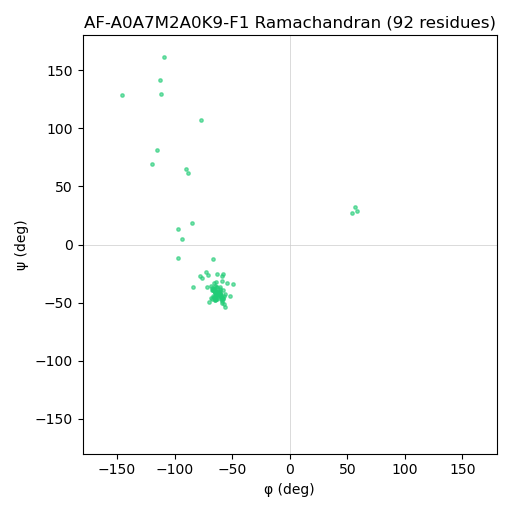031 1.00 69.38 93 ILE A O 1
ATOM 782 N N . LYS A 1 94 ? 0.441 13.471 1.227 1.00 58.97 94 LYS A N 1
ATOM 783 C CA . LYS A 1 94 ? 0.551 14.810 1.819 1.00 58.97 94 LYS A CA 1
ATOM 784 C C . LYS A 1 94 ? -0.025 14.821 3.230 1.00 58.97 94 LYS A C 1
ATOM 786 O O . LYS A 1 94 ? -1.076 14.168 3.472 1.00 58.97 94 LYS A O 1
#

Radius of gyration: 13.16 Å; Cα contacts (8 Å, |Δi|>4): 103; chains: 1; bounding box: 36×30×34 Å

Sequence (94 aa):
MDQGLDFYHKAEKEALQLLDQQDEGILRAKLYRLLGVVFHEKDNPDEGYYFLRMSHDLLKRIYADREANISHQLLLLSKQNGKMEYNDYKAFIK